Protein AF-A0A522U274-F1 (afdb_monomer_lite)

Structure (mmCIF, N/CA/C/O backbone):
data_AF-A0A522U274-F1
#
_entry.id   AF-A0A522U274-F1
#
loop_
_atom_site.group_PDB
_atom_site.id
_atom_site.type_symbol
_atom_site.label_atom_id
_atom_site.label_alt_id
_atom_site.label_comp_id
_atom_site.label_asym_id
_atom_site.label_entity_id
_atom_site.label_seq_id
_ato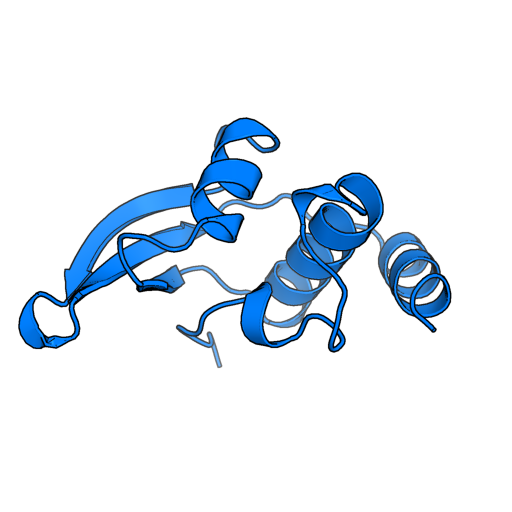m_site.pdbx_PDB_ins_code
_atom_site.Cartn_x
_atom_site.Cartn_y
_atom_site.Cartn_z
_atom_site.occupancy
_atom_site.B_iso_or_equiv
_atom_site.auth_seq_id
_atom_site.auth_comp_id
_atom_site.auth_asym_id
_atom_site.auth_atom_id
_atom_site.pdbx_PDB_model_num
ATOM 1 N N . MET A 1 1 ? 0.345 -19.114 2.088 1.00 41.78 1 MET A N 1
ATOM 2 C CA . MET A 1 1 ? -0.362 -18.633 3.294 1.00 41.78 1 MET A CA 1
ATOM 3 C C . MET A 1 1 ? -0.666 -17.173 3.030 1.00 41.78 1 MET A C 1
ATOM 5 O O . MET A 1 1 ? 0.275 -16.475 2.695 1.00 41.78 1 MET A O 1
ATOM 9 N N . SER A 1 2 ? -1.930 -16.742 3.077 1.00 49.78 2 SER A N 1
ATOM 10 C CA . SER A 1 2 ? -2.261 -15.318 2.919 1.00 49.78 2 SER A CA 1
ATOM 11 C C . SER A 1 2 ? -1.933 -14.631 4.240 1.00 49.78 2 SER A C 1
ATOM 13 O O . SER A 1 2 ? -2.525 -14.963 5.268 1.00 49.78 2 SER A O 1
ATOM 15 N N . GLU A 1 3 ? -0.949 -13.744 4.230 1.00 60.22 3 GLU A N 1
ATOM 16 C CA . GLU A 1 3 ? -0.521 -13.017 5.418 1.00 60.22 3 GLU A CA 1
ATOM 17 C C . GLU A 1 3 ? -1.409 -11.786 5.616 1.00 60.22 3 GLU A C 1
ATOM 19 O O . GLU A 1 3 ? -1.518 -10.932 4.746 1.00 60.22 3 GLU A O 1
ATOM 24 N N . MET A 1 4 ? -2.088 -11.713 6.763 1.00 65.94 4 MET A N 1
ATOM 25 C CA . MET A 1 4 ? -3.010 -10.625 7.115 1.00 65.94 4 MET A CA 1
ATOM 26 C C . MET A 1 4 ? -2.272 -9.523 7.893 1.00 65.94 4 MET A C 1
ATOM 28 O O . MET A 1 4 ? -2.731 -9.078 8.944 1.00 65.94 4 MET A O 1
ATOM 32 N N . TYR A 1 5 ? -1.086 -9.142 7.423 1.00 73.62 5 TYR A N 1
ATOM 33 C CA . TYR A 1 5 ? -0.208 -8.181 8.094 1.00 73.62 5 TYR A CA 1
ATOM 34 C C . TYR A 1 5 ? -0.148 -6.849 7.343 1.00 73.62 5 TYR A C 1
ATOM 36 O O . TYR A 1 5 ? -0.604 -6.730 6.205 1.00 73.62 5 TYR A O 1
ATOM 44 N N . ASP A 1 6 ? 0.394 -5.840 8.019 1.00 78.88 6 ASP A N 1
ATOM 45 C CA . ASP A 1 6 ? 0.658 -4.522 7.457 1.00 78.88 6 ASP A CA 1
ATOM 46 C C . ASP A 1 6 ? 1.782 -4.614 6.402 1.00 78.88 6 ASP A C 1
ATOM 48 O O . ASP A 1 6 ? 2.935 -4.866 6.769 1.00 78.88 6 ASP A O 1
ATOM 52 N N . PRO A 1 7 ? 1.492 -4.387 5.105 1.00 78.94 7 PRO A N 1
ATOM 53 C CA . PRO A 1 7 ? 2.499 -4.487 4.050 1.00 78.94 7 PRO A CA 1
ATOM 54 C C . PRO A 1 7 ? 3.601 -3.423 4.178 1.00 78.94 7 PRO A C 1
ATOM 56 O O . PRO A 1 7 ? 4.692 -3.594 3.633 1.00 78.94 7 PRO A O 1
ATOM 59 N N . PHE A 1 8 ? 3.348 -2.323 4.894 1.00 82.81 8 PHE A N 1
ATOM 60 C CA . PHE A 1 8 ? 4.311 -1.238 5.072 1.00 82.81 8 PHE A CA 1
ATOM 61 C C . PHE A 1 8 ? 5.370 -1.561 6.128 1.00 82.81 8 PHE A C 1
ATOM 63 O O . PHE A 1 8 ? 6.424 -0.926 6.144 1.00 82.81 8 PHE A O 1
ATOM 70 N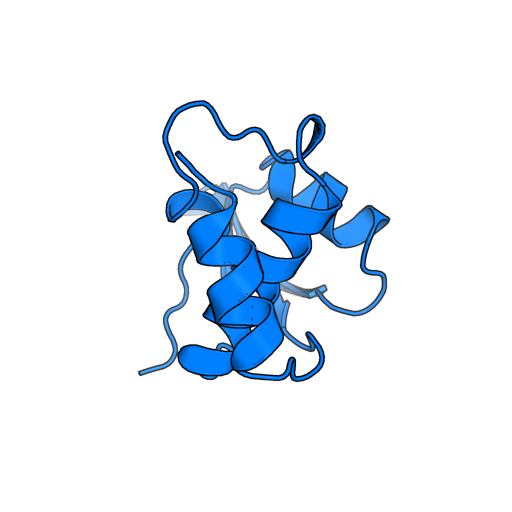 N . ALA A 1 9 ? 5.153 -2.590 6.954 1.00 77.62 9 ALA A N 1
ATOM 71 C CA . ALA A 1 9 ? 6.151 -3.076 7.906 1.00 77.62 9 ALA A CA 1
ATOM 72 C C . ALA A 1 9 ? 7.414 -3.637 7.222 1.00 77.62 9 ALA A C 1
ATOM 74 O O . ALA A 1 9 ? 8.452 -3.780 7.866 1.00 77.62 9 ALA A O 1
ATOM 75 N N . HIS A 1 10 ? 7.342 -3.941 5.922 1.00 70.81 10 HIS A N 1
ATOM 76 C CA . HIS A 1 10 ? 8.469 -4.428 5.125 1.00 70.81 10 HIS A CA 1
ATOM 77 C C . HIS A 1 10 ? 9.321 -3.314 4.505 1.00 70.81 10 HIS A C 1
ATOM 79 O O . HIS A 1 10 ? 10.334 -3.611 3.869 1.00 70.81 10 HIS A O 1
ATOM 85 N N . LEU A 1 11 ? 8.929 -2.044 4.648 1.00 73.31 11 LEU A N 1
ATOM 86 C CA . LEU A 1 11 ? 9.705 -0.938 4.098 1.00 73.31 11 LEU A CA 1
ATOM 87 C C . LEU A 1 11 ? 11.018 -0.752 4.880 1.00 73.31 11 LEU A C 1
ATOM 89 O O . LEU A 1 11 ? 11.027 -0.896 6.106 1.00 73.31 11 LEU A O 1
ATOM 93 N N . PRO A 1 12 ? 12.131 -0.414 4.202 1.00 73.06 12 PRO A N 1
ATOM 94 C CA . PRO A 1 12 ? 13.392 -0.132 4.875 1.00 73.06 12 PRO A CA 1
ATOM 95 C C . PRO A 1 12 ? 13.257 0.988 5.920 1.00 73.06 12 PRO A C 1
ATOM 97 O O . PRO A 1 12 ? 12.479 1.929 5.726 1.00 73.06 12 PRO A O 1
ATOM 100 N N . PRO A 1 13 ? 14.041 0.959 7.012 1.00 71.12 13 PRO A N 1
ATOM 101 C CA . PRO A 1 13 ? 14.078 2.060 7.967 1.00 71.12 13 PRO A CA 1
ATOM 102 C C . PRO A 1 13 ? 14.380 3.397 7.274 1.00 71.12 13 PRO A C 1
ATOM 104 O O . PRO A 1 13 ? 15.364 3.522 6.553 1.00 71.12 13 PRO A O 1
ATOM 107 N N . GLY A 1 14 ? 13.535 4.405 7.502 1.00 69.56 14 GLY A N 1
ATOM 108 C CA . GLY A 1 14 ? 13.680 5.734 6.895 1.00 69.56 14 GLY A CA 1
ATOM 109 C C . GLY A 1 14 ? 13.019 5.900 5.522 1.00 69.56 14 GLY A C 1
ATOM 110 O O . GLY A 1 14 ? 12.910 7.032 5.061 1.00 69.56 14 GLY A O 1
ATOM 111 N N . TYR A 1 15 ? 12.506 4.830 4.905 1.00 69.88 15 TYR A N 1
ATOM 112 C CA . TYR A 1 15 ? 11.688 4.929 3.694 1.00 69.88 15 TYR A CA 1
ATOM 113 C C . TYR A 1 15 ? 10.248 5.297 4.061 1.00 69.88 15 TYR A C 1
ATOM 115 O O . TYR A 1 15 ? 9.432 4.447 4.421 1.00 69.88 15 TYR A O 1
ATOM 123 N N . ARG A 1 16 ? 9.931 6.591 3.995 1.00 73.94 16 ARG A N 1
ATOM 124 C CA . ARG A 1 16 ? 8.557 7.077 4.156 1.00 73.94 16 ARG A CA 1
ATOM 125 C C . ARG A 1 16 ? 7.854 6.997 2.806 1.00 73.94 16 ARG A C 1
ATOM 127 O O . ARG A 1 16 ? 8.436 7.349 1.782 1.00 73.94 16 ARG A O 1
ATOM 134 N N . TYR A 1 17 ? 6.594 6.563 2.799 1.00 79.50 17 TYR A N 1
ATOM 135 C CA . TYR A 1 17 ? 5.804 6.472 1.567 1.00 79.50 17 TYR A CA 1
ATOM 136 C C . TYR A 1 17 ? 5.766 7.828 0.845 1.00 79.50 17 TYR A C 1
ATOM 138 O O . TYR A 1 17 ? 5.979 7.897 -0.361 1.00 79.50 17 TYR A O 1
ATOM 146 N N . GLU A 1 18 ? 5.577 8.917 1.590 1.00 82.81 18 GLU A N 1
ATOM 147 C CA . GLU A 1 18 ? 5.509 10.281 1.052 1.00 82.81 18 GLU A CA 1
ATOM 148 C C . GLU A 1 18 ? 6.762 10.729 0.282 1.00 82.81 18 GLU A C 1
ATOM 150 O O . GLU A 1 18 ? 6.614 11.442 -0.710 1.00 82.81 18 GLU A O 1
ATOM 155 N N . ASP A 1 19 ? 7.951 10.262 0.675 1.00 84.06 19 ASP A N 1
ATOM 156 C CA . ASP A 1 19 ? 9.232 10.644 0.064 1.00 84.06 19 ASP A CA 1
ATOM 157 C C . ASP A 1 19 ? 9.571 9.797 -1.176 1.00 84.06 19 ASP A C 1
ATOM 159 O O . ASP A 1 19 ? 10.342 10.216 -2.041 1.00 84.06 19 ASP A O 1
ATOM 163 N N . HIS A 1 20 ? 8.983 8.600 -1.280 1.00 85.94 20 HIS A N 1
ATOM 164 C CA . HIS A 1 20 ? 9.332 7.592 -2.284 1.00 85.94 20 HIS A CA 1
ATOM 165 C C . HIS A 1 20 ? 8.094 6.904 -2.877 1.00 85.94 20 HIS A C 1
ATOM 167 O O . HIS A 1 20 ? 8.068 5.681 -3.015 1.00 85.94 20 HIS A O 1
ATOM 173 N N . GLN A 1 21 ? 7.064 7.682 -3.227 1.00 88.75 21 GLN A N 1
ATOM 174 C CA . GLN A 1 21 ? 5.733 7.172 -3.591 1.00 88.75 21 GLN A CA 1
ATOM 175 C C . GLN A 1 21 ? 5.765 6.074 -4.659 1.00 88.75 21 GLN A C 1
ATOM 177 O O . GLN A 1 21 ? 5.188 5.011 -4.437 1.00 88.75 21 GLN A O 1
ATOM 182 N N . ASP A 1 22 ? 6.469 6.280 -5.773 1.00 87.94 22 ASP A N 1
ATOM 183 C CA . ASP A 1 22 ? 6.515 5.310 -6.876 1.00 87.94 22 ASP A CA 1
ATOM 184 C C . ASP A 1 22 ? 7.231 4.011 -6.477 1.00 87.94 22 ASP A C 1
ATOM 186 O O . ASP A 1 22 ? 6.726 2.906 -6.709 1.00 87.94 22 ASP A O 1
ATOM 190 N N . THR A 1 23 ? 8.391 4.130 -5.821 1.00 88.25 23 THR A N 1
ATOM 191 C CA . THR A 1 23 ? 9.175 2.980 -5.353 1.00 88.25 23 THR A CA 1
ATOM 192 C C . THR A 1 23 ? 8.400 2.192 -4.304 1.00 88.25 23 THR A C 1
ATOM 194 O O . THR A 1 23 ? 8.278 0.975 -4.413 1.00 88.25 23 THR A O 1
ATOM 197 N N . VAL A 1 24 ? 7.821 2.873 -3.313 1.00 88.44 24 VAL A N 1
ATOM 198 C CA . VAL A 1 24 ? 7.049 2.245 -2.233 1.00 88.44 24 VAL A CA 1
ATOM 199 C C . VAL A 1 24 ? 5.766 1.614 -2.767 1.00 88.44 24 VAL A C 1
ATOM 201 O O . VAL A 1 24 ? 5.461 0.481 -2.401 1.00 88.44 24 VAL A O 1
ATOM 204 N N . THR A 1 25 ? 5.053 2.282 -3.679 1.00 91.19 25 THR A N 1
ATOM 205 C CA . THR A 1 25 ? 3.881 1.708 -4.362 1.00 91.19 25 THR A CA 1
ATOM 206 C C . THR A 1 25 ? 4.256 0.405 -5.054 1.00 91.19 25 THR A C 1
ATOM 208 O O . THR A 1 25 ? 3.594 -0.611 -4.846 1.00 91.19 25 THR A O 1
ATOM 211 N N . THR A 1 26 ? 5.352 0.411 -5.817 1.00 91.69 26 THR A N 1
ATOM 212 C CA . THR A 1 26 ? 5.825 -0.774 -6.540 1.00 91.69 26 THR A CA 1
ATOM 213 C C . THR A 1 26 ? 6.225 -1.888 -5.573 1.00 91.69 26 THR A C 1
ATOM 215 O O . THR A 1 26 ? 5.809 -3.026 -5.755 1.00 91.69 26 THR A O 1
ATOM 218 N N . LEU A 1 27 ? 6.967 -1.585 -4.503 1.00 89.12 27 LEU A N 1
ATOM 219 C CA . LEU A 1 27 ? 7.375 -2.577 -3.500 1.00 89.12 27 LEU A CA 1
ATOM 220 C C . LEU A 1 27 ? 6.177 -3.224 -2.795 1.00 89.12 27 LEU A C 1
ATOM 222 O O . LEU A 1 27 ? 6.133 -4.447 -2.658 1.00 89.12 27 LEU A O 1
ATOM 226 N N . VAL A 1 28 ? 5.190 -2.421 -2.396 1.00 90.19 28 VAL A N 1
ATOM 227 C CA . VAL A 1 28 ? 3.949 -2.911 -1.782 1.00 90.19 28 VAL A CA 1
ATOM 228 C C . VAL A 1 28 ? 3.178 -3.776 -2.776 1.00 90.19 28 VAL A C 1
ATOM 230 O O . VAL A 1 28 ? 2.753 -4.875 -2.430 1.00 90.19 28 VAL A O 1
ATOM 233 N N . GLN A 1 29 ? 3.054 -3.342 -4.031 1.00 92.44 29 GLN A N 1
ATOM 234 C CA . GLN A 1 29 ? 2.413 -4.125 -5.088 1.00 92.44 29 GLN A CA 1
ATOM 235 C C . GLN A 1 29 ? 3.107 -5.471 -5.318 1.00 92.44 29 GLN A C 1
ATOM 237 O O . GLN A 1 29 ? 2.443 -6.494 -5.486 1.00 92.44 29 GLN A O 1
ATOM 242 N N . CYS A 1 30 ? 4.438 -5.481 -5.322 1.00 90.94 30 CYS A N 1
ATOM 243 C CA . CYS A 1 30 ? 5.237 -6.690 -5.465 1.00 90.94 30 CYS A CA 1
ATOM 244 C C . CYS A 1 30 ? 4.992 -7.656 -4.314 1.00 90.94 30 CYS A C 1
ATOM 246 O O . CYS A 1 30 ? 4.695 -8.822 -4.556 1.00 90.94 30 CYS A O 1
ATOM 248 N N . TRP A 1 31 ? 5.032 -7.163 -3.075 1.00 89.25 31 TRP A N 1
ATOM 249 C CA . TRP A 1 31 ? 4.769 -7.985 -1.900 1.00 89.25 31 TRP A CA 1
ATOM 250 C C . TRP A 1 31 ? 3.357 -8.581 -1.920 1.00 89.25 31 TRP A C 1
ATOM 252 O O . TRP A 1 31 ? 3.199 -9.785 -1.721 1.00 89.25 31 TRP A O 1
ATOM 262 N N . LEU A 1 32 ? 2.336 -7.774 -2.240 1.00 91.50 32 LEU A N 1
ATOM 263 C CA . LEU A 1 32 ? 0.945 -8.237 -2.326 1.00 91.50 32 LEU A CA 1
ATOM 264 C C . LEU A 1 32 ? 0.765 -9.333 -3.387 1.00 91.50 32 LEU A C 1
ATOM 266 O O . LEU A 1 32 ? 0.032 -10.291 -3.155 1.00 91.50 32 LEU A O 1
ATOM 270 N N . ASN A 1 33 ? 1.450 -9.220 -4.530 1.00 90.19 33 ASN A N 1
ATOM 271 C CA . ASN A 1 33 ? 1.396 -10.227 -5.591 1.00 90.19 33 ASN A CA 1
ATOM 272 C C . ASN A 1 33 ? 2.163 -11.507 -5.237 1.00 90.19 33 ASN A C 1
ATOM 274 O O . ASN A 1 33 ? 1.646 -12.600 -5.451 1.00 90.19 33 ASN A O 1
ATOM 278 N N . GLU A 1 34 ? 3.375 -11.393 -4.692 1.00 88.31 34 GLU A N 1
ATOM 279 C CA . GLU A 1 34 ? 4.207 -12.551 -4.330 1.00 88.31 34 GLU A CA 1
ATOM 280 C C . GLU A 1 34 ? 3.582 -13.405 -3.226 1.00 88.31 34 GLU A C 1
ATOM 282 O O . GLU A 1 34 ? 3.707 -14.630 -3.233 1.00 88.31 34 GLU A O 1
ATOM 287 N N . THR A 1 35 ? 2.891 -12.761 -2.286 1.00 87.31 35 THR A N 1
ATOM 288 C CA . THR A 1 35 ? 2.206 -13.431 -1.173 1.00 87.31 35 THR A CA 1
ATOM 289 C C . THR A 1 35 ? 0.780 -13.868 -1.512 1.00 87.31 35 THR A C 1
ATOM 291 O O . THR A 1 35 ? 0.139 -14.521 -0.686 1.00 87.31 35 THR A O 1
ATOM 294 N N . ASP A 1 36 ? 0.282 -13.529 -2.709 1.00 89.38 36 ASP A N 1
ATOM 295 C CA . ASP A 1 36 ? -1.127 -13.675 -3.102 1.00 89.38 36 ASP A CA 1
ATOM 296 C C . ASP A 1 36 ? -2.082 -13.094 -2.039 1.00 89.38 36 ASP A C 1
ATOM 298 O O . ASP A 1 36 ? -3.103 -13.683 -1.675 1.00 89.38 36 ASP A O 1
ATOM 302 N N . THR A 1 37 ? -1.722 -11.932 -1.485 1.00 90.50 37 THR A N 1
ATOM 303 C CA . THR A 1 37 ? -2.463 -11.318 -0.383 1.00 90.50 37 THR A CA 1
ATOM 304 C C . THR A 1 37 ? -3.803 -10.784 -0.871 1.00 90.50 37 THR A C 1
ATOM 306 O O . THR A 1 37 ? -3.879 -9.909 -1.733 1.00 90.50 37 THR A O 1
ATOM 309 N N . ARG A 1 38 ? -4.886 -11.290 -0.269 1.00 92.38 38 ARG A N 1
ATOM 310 C CA . ARG A 1 38 ? -6.270 -10.862 -0.552 1.00 92.38 38 ARG A CA 1
ATOM 311 C C . ARG A 1 38 ? -6.892 -10.022 0.556 1.00 92.38 38 ARG A C 1
ATOM 313 O O . ARG A 1 38 ? -7.904 -9.366 0.320 1.00 92.38 38 ARG A O 1
ATOM 320 N N . LEU A 1 39 ? -6.298 -10.039 1.746 1.00 93.06 39 LEU A N 1
ATOM 321 C CA . LEU A 1 39 ? -6.747 -9.302 2.922 1.00 93.06 39 LEU A CA 1
ATOM 322 C C . LEU A 1 39 ? -5.536 -8.777 3.688 1.00 93.06 39 LEU A C 1
ATOM 324 O O . LEU A 1 39 ? -4.604 -9.536 3.933 1.00 93.06 39 LEU A O 1
ATOM 328 N N . ILE A 1 40 ? -5.595 -7.524 4.128 1.00 92.31 40 ILE A N 1
ATOM 329 C CA . ILE A 1 40 ? -4.644 -6.953 5.090 1.00 92.31 40 ILE A CA 1
ATOM 330 C C . ILE A 1 40 ? -5.388 -6.500 6.342 1.00 92.31 40 ILE A C 1
ATOM 332 O O . ILE A 1 40 ? -6.546 -6.079 6.270 1.00 92.31 40 ILE A O 1
ATOM 336 N N . ALA A 1 41 ? -4.715 -6.561 7.488 1.00 91.81 41 ALA A N 1
ATOM 337 C CA . ALA A 1 41 ? -5.169 -5.925 8.715 1.00 91.81 41 ALA A CA 1
ATOM 338 C C . ALA A 1 41 ? -4.085 -4.961 9.201 1.00 91.81 41 ALA A C 1
ATOM 340 O O . ALA A 1 41 ? -2.908 -5.308 9.250 1.00 91.81 41 ALA A O 1
ATOM 341 N N . ILE A 1 42 ? -4.486 -3.731 9.508 1.00 89.50 42 ILE A N 1
ATOM 342 C CA . ILE A 1 42 ? -3.564 -2.603 9.668 1.00 89.50 42 ILE A CA 1
ATOM 343 C C . ILE A 1 42 ? -4.148 -1.566 10.639 1.00 89.50 42 ILE A C 1
ATOM 345 O O . ILE A 1 42 ? -5.378 -1.438 10.720 1.00 89.50 42 ILE A O 1
ATOM 349 N N . PRO A 1 43 ? -3.330 -0.812 11.403 1.00 90.38 43 PRO A N 1
ATOM 350 C CA . PRO A 1 43 ? -3.841 0.213 12.305 1.00 90.38 43 PRO A CA 1
ATOM 351 C C . PRO A 1 43 ? -4.772 1.214 11.606 1.00 90.38 43 PRO A C 1
ATOM 353 O O . PRO A 1 43 ? -4.473 1.736 10.535 1.00 90.38 43 PRO A O 1
ATOM 356 N N . LYS A 1 44 ? -5.903 1.553 12.243 1.00 87.75 44 LYS A N 1
ATOM 357 C CA . LYS A 1 44 ? -6.930 2.445 11.656 1.00 87.75 44 LYS A CA 1
ATOM 358 C C . LYS A 1 44 ? -6.414 3.826 11.236 1.00 87.75 44 LYS A C 1
ATOM 360 O O . LYS A 1 44 ? -7.059 4.491 10.432 1.00 87.75 44 LYS A O 1
ATOM 365 N N . LYS A 1 45 ? -5.315 4.285 11.836 1.00 88.25 45 LYS A N 1
ATOM 366 C CA . LYS A 1 45 ? -4.720 5.610 11.613 1.00 88.25 45 LYS A CA 1
ATOM 367 C C . LYS A 1 45 ? -3.356 5.528 10.927 1.00 88.25 45 LYS A C 1
ATOM 369 O O . LYS A 1 45 ? -2.556 6.445 11.084 1.00 88.25 45 LYS A O 1
ATOM 374 N N . ASP A 1 46 ? -3.084 4.435 10.221 1.00 87.81 46 ASP A N 1
ATOM 375 C CA . ASP A 1 46 ? -1.835 4.297 9.489 1.00 87.81 46 ASP A CA 1
ATOM 376 C C . ASP A 1 46 ? -1.761 5.320 8.330 1.00 87.81 46 ASP A C 1
ATOM 378 O O . ASP A 1 46 ? -2.647 5.337 7.464 1.00 87.81 46 ASP A O 1
ATOM 382 N N . PRO A 1 47 ? -0.748 6.208 8.308 1.00 86.81 47 PRO A N 1
ATOM 383 C CA . PRO A 1 47 ? -0.623 7.233 7.275 1.00 86.81 47 PRO A CA 1
ATOM 384 C C . PRO A 1 47 ? -0.242 6.657 5.903 1.00 86.81 47 PRO A C 1
ATOM 386 O O . PRO A 1 47 ? -0.645 7.216 4.881 1.00 86.81 47 PRO A O 1
ATOM 389 N N . ASN A 1 48 ? 0.470 5.527 5.856 1.00 88.25 48 ASN A N 1
ATOM 390 C CA . ASN A 1 48 ? 0.850 4.877 4.604 1.00 88.25 48 ASN A CA 1
ATOM 391 C C . ASN A 1 48 ? -0.376 4.269 3.919 1.00 88.25 48 ASN A C 1
ATOM 393 O O . ASN A 1 48 ? -0.505 4.384 2.702 1.00 88.25 48 ASN A O 1
ATOM 397 N N . LEU A 1 49 ? -1.330 3.710 4.677 1.00 88.38 49 LEU A N 1
ATOM 398 C CA . LEU A 1 49 ? -2.597 3.242 4.100 1.00 88.38 49 LEU A CA 1
ATOM 399 C C . LEU A 1 49 ? -3.401 4.383 3.472 1.00 88.38 49 LEU A C 1
ATOM 401 O O . LEU A 1 49 ? -3.996 4.209 2.406 1.00 88.38 49 LEU A O 1
ATOM 405 N N . ALA A 1 50 ? -3.454 5.541 4.135 1.00 89.25 50 ALA A N 1
ATOM 406 C CA . ALA A 1 50 ? -4.168 6.703 3.614 1.00 89.25 50 ALA A CA 1
ATOM 407 C C . ALA A 1 50 ? -3.577 7.153 2.270 1.00 89.25 50 ALA A C 1
ATOM 409 O O . ALA A 1 50 ? -4.321 7.342 1.305 1.00 89.25 50 ALA A O 1
ATOM 410 N N . LEU A 1 51 ? -2.247 7.238 2.188 1.00 90.19 51 LEU A N 1
ATOM 411 C CA . LEU A 1 51 ? -1.547 7.613 0.964 1.00 90.19 51 LEU A CA 1
ATOM 412 C C . LEU A 1 51 ? -1.678 6.538 -0.126 1.00 90.19 51 LEU A C 1
ATOM 414 O O . LEU A 1 51 ? -1.992 6.857 -1.271 1.00 90.19 51 LEU A O 1
ATOM 418 N N . ALA A 1 52 ? -1.551 5.257 0.230 1.00 90.75 52 ALA A N 1
ATOM 419 C CA . ALA A 1 52 ? -1.715 4.149 -0.705 1.00 90.75 52 ALA A CA 1
ATOM 420 C C . ALA A 1 52 ? -3.112 4.128 -1.339 1.00 90.75 52 ALA A C 1
ATOM 422 O O . ALA A 1 52 ? -3.225 3.934 -2.546 1.00 90.75 52 ALA A O 1
ATOM 423 N N . ARG A 1 53 ? -4.170 4.380 -0.557 1.00 91.81 53 ARG A N 1
ATOM 424 C CA . ARG A 1 53 ? -5.549 4.508 -1.059 1.00 91.81 53 ARG A CA 1
ATOM 425 C C . ARG A 1 53 ? -5.738 5.706 -1.979 1.00 91.81 53 ARG A C 1
ATOM 427 O O . ARG A 1 53 ? -6.480 5.604 -2.952 1.00 91.81 53 ARG A O 1
ATOM 434 N N . GLN A 1 54 ? -5.108 6.833 -1.651 1.00 92.00 54 GLN A N 1
ATOM 435 C CA . GLN A 1 54 ? -5.187 8.047 -2.458 1.00 92.00 54 GLN A CA 1
ATOM 436 C C . GLN A 1 54 ? -4.523 7.851 -3.826 1.00 92.00 54 GLN A C 1
ATOM 438 O O . GLN A 1 54 ? -5.089 8.251 -4.840 1.00 92.00 54 GLN A O 1
ATOM 443 N N . LEU A 1 55 ? -3.336 7.242 -3.847 1.00 92.00 55 LEU A N 1
ATOM 444 C CA . LEU A 1 55 ? -2.546 7.043 -5.063 1.00 92.00 55 LEU A CA 1
ATOM 445 C C . LEU A 1 55 ? -3.035 5.863 -5.902 1.00 92.00 55 LEU A C 1
ATOM 447 O O . LEU A 1 55 ? -2.909 5.882 -7.123 1.00 92.00 55 LEU A O 1
ATOM 451 N N . ASN A 1 56 ? -3.625 4.855 -5.258 1.00 93.75 56 ASN A N 1
ATOM 452 C CA . ASN A 1 56 ? -4.038 3.611 -5.897 1.00 93.75 56 ASN A CA 1
ATOM 453 C C . ASN A 1 56 ? -5.533 3.343 -5.655 1.00 93.75 56 ASN A C 1
ATOM 455 O O . ASN A 1 56 ? -5.903 2.420 -4.913 1.00 93.75 56 ASN A O 1
ATOM 459 N N . PRO A 1 57 ? -6.424 4.156 -6.254 1.00 94.44 57 PRO A N 1
ATOM 460 C CA . PRO A 1 57 ? -7.857 3.996 -6.072 1.00 94.44 57 PRO A CA 1
ATOM 461 C C . PRO A 1 57 ? -8.304 2.606 -6.538 1.00 94.44 57 PRO A C 1
ATOM 463 O O . PRO A 1 57 ? -7.994 2.166 -7.644 1.00 94.44 57 PRO A O 1
ATOM 466 N N . GLY A 1 58 ? -9.047 1.912 -5.676 1.00 93.50 58 GLY A N 1
ATOM 467 C CA . GLY A 1 58 ? -9.581 0.575 -5.949 1.00 93.50 58 GLY A CA 1
ATOM 468 C C . GLY A 1 58 ? -8.706 -0.590 -5.484 1.00 93.50 58 GLY A C 1
ATOM 469 O O . GLY A 1 58 ? -9.182 -1.720 -5.501 1.00 93.50 58 GLY A O 1
ATOM 470 N N . TRP A 1 59 ? -7.478 -0.354 -5.008 1.00 95.00 59 TRP A N 1
ATOM 471 C CA . TRP A 1 59 ? -6.654 -1.442 -4.459 1.00 95.00 59 TRP A CA 1
ATOM 472 C C . TRP A 1 59 ? -7.178 -1.981 -3.135 1.00 95.00 59 TRP A C 1
ATOM 474 O O . TRP A 1 59 ? -7.023 -3.168 -2.870 1.00 95.00 59 TRP A O 1
ATOM 484 N N . PHE A 1 60 ? -7.776 -1.121 -2.310 1.00 94.44 60 PHE A N 1
ATOM 485 C CA . PHE A 1 60 ? -8.194 -1.460 -0.954 1.00 94.44 60 PHE A CA 1
ATOM 486 C C . PHE A 1 60 ? -9.683 -1.193 -0.771 1.00 94.44 60 PHE A C 1
ATOM 488 O O . PHE A 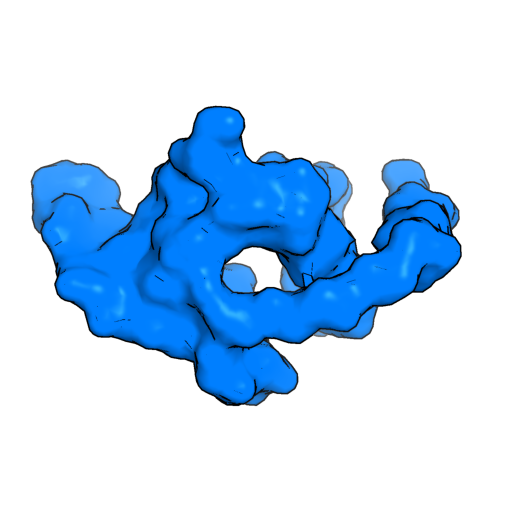1 60 ? -10.154 -0.088 -1.044 1.00 94.44 60 PHE A O 1
ATOM 495 N N . THR A 1 61 ? -10.415 -2.196 -0.292 1.00 95.06 61 THR A N 1
ATOM 496 C CA . THR A 1 61 ? -11.846 -2.087 0.018 1.00 95.06 61 THR A CA 1
ATOM 497 C C . THR A 1 61 ? -12.086 -2.417 1.489 1.00 95.06 61 THR A C 1
ATOM 499 O O . THR A 1 61 ? -11.686 -3.501 1.910 1.00 95.06 61 THR A O 1
ATOM 502 N N . PRO A 1 62 ? -12.777 -1.566 2.268 1.00 93.56 62 PRO A N 1
ATOM 503 C CA . PRO A 1 62 ? -13.081 -1.873 3.661 1.00 93.56 62 PRO A CA 1
ATOM 504 C C . PRO A 1 62 ? -13.930 -3.142 3.783 1.00 93.56 62 PRO A C 1
ATOM 506 O O . PRO A 1 62 ? -14.995 -3.241 3.175 1.00 93.56 62 PRO A O 1
ATOM 509 N N . VAL A 1 63 ? -13.471 -4.098 4.592 1.00 94.75 63 VAL A N 1
ATOM 510 C CA . VAL A 1 63 ? -14.179 -5.363 4.868 1.00 94.75 63 VAL A CA 1
ATOM 511 C C . VAL A 1 63 ? -14.697 -5.401 6.304 1.00 94.75 63 VAL A C 1
ATOM 513 O O . VAL A 1 63 ? -15.763 -5.953 6.567 1.00 94.75 63 VAL A O 1
ATOM 516 N N . GLY A 1 64 ? -13.975 -4.793 7.246 1.00 94.06 64 GLY A N 1
ATOM 517 C CA . GLY A 1 64 ? -14.376 -4.772 8.648 1.00 94.06 64 GLY A CA 1
ATOM 518 C C . GLY A 1 64 ? -13.338 -4.127 9.554 1.00 94.06 64 GLY A C 1
ATOM 519 O O . GLY A 1 64 ? -12.426 -3.439 9.102 1.00 94.06 64 GLY A O 1
ATOM 520 N N . THR A 1 65 ? -13.471 -4.347 10.861 1.00 94.25 65 THR A N 1
ATOM 521 C CA . THR A 1 65 ? -12.522 -3.830 11.855 1.00 94.25 65 THR A CA 1
ATOM 522 C C . THR A 1 65 ? -12.257 -4.847 12.951 1.00 94.25 65 THR A C 1
ATOM 524 O O . THR A 1 65 ? -13.178 -5.548 13.359 1.00 94.25 65 THR A O 1
ATOM 527 N N . MET A 1 66 ? -11.042 -4.840 13.497 1.00 91.38 66 MET A N 1
ATOM 528 C CA . MET A 1 66 ? -10.696 -5.529 14.743 1.00 91.38 66 MET A CA 1
ATOM 529 C C . MET A 1 66 ? -10.643 -4.472 15.847 1.00 91.38 66 MET A C 1
ATOM 531 O O . MET A 1 66 ? -9.657 -3.740 15.979 1.00 91.38 66 MET A O 1
ATOM 535 N N . ALA A 1 67 ? -11.754 -4.294 16.562 1.00 90.56 67 ALA A N 1
ATOM 536 C CA . ALA A 1 67 ? -11.961 -3.140 17.435 1.00 90.56 67 ALA A CA 1
ATOM 537 C C . ALA A 1 67 ? -11.004 -3.133 18.634 1.00 90.56 67 ALA A C 1
ATOM 539 O O . ALA A 1 67 ? -10.432 -2.091 18.945 1.00 90.56 67 ALA A O 1
ATOM 540 N N . GLU A 1 68 ? -10.779 -4.298 19.234 1.00 91.56 68 GLU A N 1
ATOM 541 C CA . GLU A 1 68 ? -9.914 -4.518 20.393 1.00 91.56 68 GLU A CA 1
ATOM 542 C C . GLU A 1 68 ? -8.448 -4.190 20.082 1.00 91.56 68 GLU A C 1
ATOM 544 O O . GLU A 1 68 ? -7.731 -3.686 20.941 1.00 91.56 68 GLU A O 1
ATOM 549 N N . ALA A 1 69 ? -8.019 -4.429 18.838 1.00 88.44 69 ALA A N 1
ATOM 550 C CA . ALA A 1 69 ? -6.674 -4.112 18.356 1.00 88.44 69 ALA A CA 1
ATOM 551 C C . ALA A 1 69 ? -6.554 -2.683 17.794 1.00 88.44 69 ALA A C 1
ATOM 553 O O . ALA A 1 69 ? -5.451 -2.201 17.550 1.00 88.44 69 ALA A O 1
ATOM 554 N N . GLY A 1 70 ? -7.674 -1.992 17.553 1.00 91.12 70 GLY A N 1
ATOM 555 C CA . GLY A 1 70 ? -7.683 -0.689 16.886 1.00 91.12 70 GLY A CA 1
ATOM 556 C C . GLY A 1 70 ? -7.331 -0.753 15.394 1.00 91.12 70 GLY A C 1
ATOM 557 O O . GLY A 1 70 ? -6.819 0.226 14.845 1.00 91.12 70 GLY A O 1
ATOM 558 N N . TRP A 1 71 ? -7.584 -1.886 14.731 1.00 92.81 71 TRP A N 1
ATOM 559 C CA . TRP A 1 71 ? -7.197 -2.137 13.336 1.00 92.81 71 TRP A CA 1
ATOM 560 C C . TRP A 1 71 ? -8.404 -2.134 12.388 1.00 92.81 71 TRP A C 1
ATOM 562 O O . TRP A 1 71 ? -9.548 -2.374 12.793 1.00 92.81 71 TRP A O 1
ATOM 572 N N . THR A 1 72 ? -8.147 -1.827 11.120 1.00 92.88 72 THR A N 1
ATOM 573 C CA . THR A 1 72 ? -9.078 -2.001 9.998 1.00 92.88 72 THR A CA 1
ATOM 574 C C . THR A 1 72 ? -8.672 -3.224 9.186 1.00 92.88 72 THR A C 1
ATOM 576 O O . THR A 1 72 ? -7.492 -3.575 9.158 1.00 92.88 72 THR A O 1
ATOM 579 N N . VAL A 1 73 ? -9.645 -3.874 8.554 1.00 93.62 73 VAL A N 1
ATOM 580 C CA . VAL A 1 73 ? -9.427 -5.002 7.644 1.00 93.62 73 VAL A CA 1
ATOM 581 C C . VAL A 1 73 ? -9.847 -4.574 6.247 1.00 93.62 73 VAL A C 1
ATOM 583 O O . VAL A 1 73 ? -10.981 -4.131 6.045 1.00 93.62 73 VAL A O 1
ATOM 586 N N . GLU A 1 74 ? -8.942 -4.730 5.287 1.00 94.44 74 GLU A N 1
ATOM 587 C CA . GLU A 1 74 ? -9.125 -4.306 3.901 1.00 94.44 74 GLU A CA 1
ATOM 588 C C . GLU A 1 74 ? -8.976 -5.495 2.954 1.00 94.44 74 GLU A C 1
ATOM 590 O O . GLU A 1 74 ? -8.025 -6.267 3.063 1.00 94.44 74 GLU A O 1
ATOM 595 N N . GLY A 1 75 ? -9.890 -5.617 1.997 1.00 95.06 75 GLY A N 1
ATOM 596 C CA . GLY A 1 75 ? -9.732 -6.469 0.824 1.00 95.06 75 GLY A CA 1
ATOM 597 C C . GLY A 1 75 ? -8.736 -5.855 -0.149 1.00 95.06 75 GLY A C 1
ATOM 598 O O . GLY A 1 75 ? -8.752 -4.641 -0.349 1.00 95.06 75 GLY A O 1
AT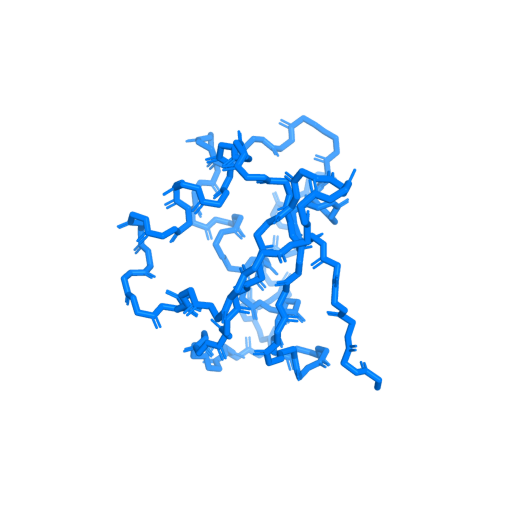OM 599 N N . VAL A 1 76 ? -7.897 -6.693 -0.754 1.00 94.81 76 VAL A N 1
ATOM 600 C CA . VAL A 1 76 ? -6.831 -6.286 -1.676 1.00 94.81 76 VAL A CA 1
ATOM 601 C C . VAL A 1 76 ? -7.156 -6.701 -3.109 1.00 94.81 76 VAL A C 1
ATOM 603 O O . VAL A 1 76 ? -7.433 -7.868 -3.391 1.00 94.81 76 VAL A O 1
ATOM 606 N N . ALA A 1 77 ? -7.054 -5.739 -4.023 1.00 95.31 77 ALA A N 1
ATOM 607 C CA . ALA A 1 77 ? -7.229 -5.900 -5.465 1.00 95.31 77 ALA A CA 1
ATOM 608 C C . ALA A 1 77 ? -6.110 -5.208 -6.270 1.00 95.31 77 ALA A C 1
ATOM 610 O O . ALA A 1 77 ? -6.340 -4.720 -7.377 1.00 95.31 77 ALA A O 1
ATOM 611 N N . ALA A 1 78 ? -4.897 -5.140 -5.713 1.00 93.00 78 ALA A N 1
ATOM 612 C CA . ALA A 1 78 ? -3.741 -4.598 -6.421 1.00 93.00 78 ALA A CA 1
ATOM 613 C C . ALA A 1 78 ? -3.472 -5.401 -7.716 1.00 93.00 78 ALA A C 1
ATOM 615 O O . ALA A 1 78 ? -3.528 -6.634 -7.692 1.00 93.00 78 ALA A O 1
ATOM 616 N N . PRO A 1 79 ? -3.195 -4.741 -8.855 1.00 93.19 79 PRO A N 1
ATOM 617 C CA . PRO A 1 79 ? -2.923 -5.427 -10.104 1.00 93.19 79 PRO A CA 1
ATOM 618 C C . PRO A 1 79 ? -1.590 -6.170 -10.038 1.00 93.19 79 PRO A C 1
ATOM 620 O O . PRO A 1 79 ? -0.679 -5.800 -9.289 1.00 93.19 79 PRO A O 1
ATOM 623 N N . SER A 1 80 ? -1.452 -7.198 -10.870 1.00 88.81 80 SER A N 1
ATOM 624 C CA . SER A 1 80 ? -0.185 -7.906 -11.019 1.00 88.81 80 SER A CA 1
ATOM 625 C C . SER A 1 80 ? 0.882 -7.014 -11.644 1.00 88.81 80 SER A C 1
ATOM 627 O O . SER A 1 80 ? 0.610 -6.261 -12.579 1.00 88.81 80 SER A O 1
ATOM 629 N N . VAL A 1 81 ? 2.102 -7.122 -11.130 1.00 88.12 81 VAL A N 1
ATOM 630 C CA . VAL A 1 81 ? 3.276 -6.390 -11.610 1.00 88.12 81 VAL A CA 1
ATOM 631 C C . VAL A 1 81 ? 4.326 -7.381 -12.137 1.00 88.12 81 VAL A C 1
ATOM 633 O O . VAL A 1 81 ? 4.472 -8.464 -11.565 1.00 88.12 81 VAL A O 1
ATOM 636 N N . PRO A 1 82 ? 5.047 -7.077 -13.236 1.00 89.12 82 PRO A N 1
ATOM 637 C CA . PRO A 1 82 ? 6.105 -7.951 -13.738 1.00 89.12 82 PRO A CA 1
ATOM 638 C C . PRO A 1 82 ? 7.262 -8.092 -12.742 1.00 89.12 82 PRO A C 1
ATOM 640 O O . PRO A 1 82 ? 7.677 -7.106 -12.134 1.00 89.12 82 PRO A O 1
ATOM 643 N N . ALA A 1 83 ? 7.862 -9.284 -12.666 1.00 88.56 83 ALA A N 1
ATOM 644 C CA . ALA A 1 83 ? 8.994 -9.559 -11.774 1.00 88.56 83 ALA A CA 1
ATOM 645 C C . ALA A 1 83 ? 10.160 -8.563 -11.948 1.00 88.56 83 ALA A C 1
ATOM 647 O O . ALA A 1 83 ? 10.717 -8.089 -10.962 1.00 88.56 83 ALA A O 1
ATOM 648 N N . ALA A 1 84 ? 10.460 -8.153 -13.185 1.00 89.50 84 ALA A N 1
ATOM 649 C CA . ALA A 1 84 ? 11.520 -7.183 -13.473 1.00 89.50 84 ALA A CA 1
ATOM 650 C C . ALA A 1 84 ? 11.288 -5.804 -12.821 1.00 89.50 84 ALA A C 1
ATOM 652 O O . ALA A 1 84 ? 12.239 -5.149 -12.400 1.00 89.50 84 ALA A O 1
ATOM 653 N N . ALA A 1 85 ? 10.032 -5.357 -12.703 1.00 88.81 85 ALA A N 1
ATOM 654 C CA . ALA A 1 85 ? 9.718 -4.102 -12.019 1.00 88.81 85 ALA A CA 1
ATOM 655 C C . ALA A 1 85 ? 9.904 -4.235 -10.497 1.00 88.81 85 ALA A C 1
ATOM 657 O O . ALA A 1 85 ? 10.372 -3.299 -9.851 1.00 88.81 85 ALA A O 1
ATOM 658 N N . CYS A 1 86 ? 9.628 -5.418 -9.939 1.00 90.50 86 CYS A N 1
ATOM 659 C CA . CYS A 1 86 ? 9.904 -5.714 -8.534 1.00 90.50 86 CYS A CA 1
ATOM 660 C C . CYS A 1 86 ? 11.394 -5.735 -8.217 1.00 90.50 86 CYS A C 1
ATOM 662 O O . CYS A 1 86 ? 11.818 -5.163 -7.216 1.00 90.50 86 CYS A O 1
ATOM 664 N N . GLU A 1 87 ? 12.198 -6.359 -9.073 1.00 90.19 87 GLU A N 1
ATOM 665 C CA . GLU A 1 87 ? 13.656 -6.372 -8.935 1.00 90.19 87 GLU A CA 1
ATOM 666 C C . GLU A 1 87 ? 14.243 -4.958 -9.018 1.00 90.19 87 GLU A C 1
ATOM 668 O O . GLU A 1 87 ? 15.066 -4.580 -8.182 1.00 90.19 87 GLU A O 1
ATOM 673 N N . ALA A 1 88 ? 13.774 -4.146 -9.972 1.00 88.88 88 ALA A N 1
ATOM 674 C CA . ALA A 1 88 ? 14.197 -2.754 -10.105 1.00 88.88 88 ALA A CA 1
ATOM 675 C C . ALA A 1 88 ? 13.857 -1.924 -8.856 1.00 88.88 88 ALA A C 1
ATOM 677 O O . ALA A 1 88 ? 14.723 -1.219 -8.338 1.00 88.88 88 ALA A O 1
ATOM 678 N N . ALA A 1 89 ? 12.636 -2.048 -8.324 1.00 87.12 89 ALA A N 1
ATOM 679 C CA . ALA A 1 89 ? 12.224 -1.336 -7.114 1.00 87.12 89 ALA A CA 1
ATOM 680 C C . ALA A 1 89 ? 13.027 -1.770 -5.876 1.00 87.12 89 ALA A C 1
ATOM 682 O O . ALA A 1 89 ? 13.444 -0.929 -5.082 1.00 87.12 89 ALA A O 1
ATOM 683 N N . ARG A 1 90 ? 13.315 -3.072 -5.740 1.00 87.25 90 ARG A N 1
ATOM 684 C CA . ARG A 1 90 ? 14.181 -3.618 -4.678 1.00 87.25 90 ARG A CA 1
ATOM 685 C C . ARG A 1 90 ? 15.635 -3.176 -4.789 1.00 87.25 90 ARG A C 1
ATOM 687 O O . ARG A 1 90 ? 16.318 -3.117 -3.780 1.00 87.25 90 ARG A O 1
ATOM 694 N N . SER A 1 91 ? 16.113 -2.880 -5.992 1.00 86.12 91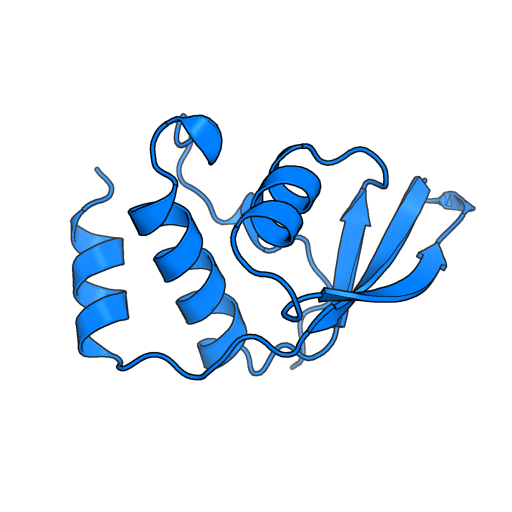 SER A N 1
ATOM 695 C CA . SER A 1 91 ? 17.482 -2.394 -6.204 1.00 86.12 91 SER A CA 1
ATOM 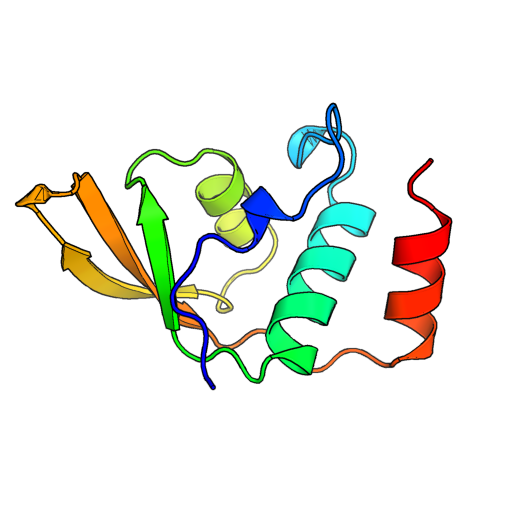696 C C . SER A 1 91 ? 17.613 -0.883 -5.990 1.00 86.12 91 SER A C 1
ATOM 698 O O . SER A 1 91 ? 18.723 -0.375 -5.871 1.00 86.12 91 SER A O 1
ATOM 700 N N . ALA A 1 92 ? 16.491 -0.155 -5.976 1.00 83.50 92 ALA A N 1
ATOM 701 C CA . ALA A 1 92 ? 16.452 1.290 -5.758 1.00 83.50 92 ALA A CA 1
ATOM 702 C C . ALA A 1 92 ? 16.471 1.678 -4.268 1.00 83.50 92 ALA A C 1
ATOM 704 O O . ALA A 1 92 ? 16.712 2.842 -3.940 1.00 83.50 92 ALA A O 1
ATOM 705 N N . ILE A 1 93 ? 16.215 0.718 -3.373 1.00 79.38 93 ILE A N 1
ATOM 706 C CA . ILE A 1 93 ? 16.350 0.902 -1.929 1.00 79.38 93 ILE A CA 1
ATOM 707 C C . ILE A 1 93 ? 17.806 0.629 -1.497 1.00 79.38 93 ILE A C 1
ATOM 709 O O . ILE A 1 93 ? 18.408 -0.317 -2.004 1.00 79.38 93 ILE A O 1
ATOM 713 N N . PRO A 1 94 ? 18.389 1.474 -0.628 1.00 68.50 94 PRO A N 1
ATOM 714 C CA . PRO A 1 94 ? 19.767 1.334 -0.160 1.00 68.50 94 PRO A CA 1
ATOM 715 C C . PRO A 1 94 ? 19.976 0.158 0.803 1.00 68.50 94 PRO A C 1
ATOM 717 O O . PRO A 1 94 ? 19.001 -0.258 1.473 1.00 68.50 94 PRO A O 1
#

Secondary structure (DSSP, 8-state):
----S-GGGGSPTT--GGGSHHHHHHHHHHHHHHTT--EEEEETT-HHHHHHHHHSTTSEEEEEEETTTTEEEEEE-PPP--HHHHHHHHHH--

Foldseek 3Di:
DADQEDLCVPDPPPDDCVVPVVLSLLQSLVVCVVNVHFKHKAAPPDPNVVSNCVVPPPQWDFDAADVVVNITMTTGDRDDDDPVSNVVSVVPHD

pLDDT: mean 86.46, std 9.58, range [41.78, 95.31]

Radius of gyration: 12.83 Å; chains: 1; bounding box: 34×29×34 Å

Sequence (94 aa):
MSEMYDPFAHLPPGYRYEDHQDTVTTLVQCWLNETDTRLIAIPKKDPNLALARQLNPGWFTPVGTMAEAGWTVEGVAAPSVPAAACEAARSAIP